Protein AF-A0A7X3ZCS1-F1 (afdb_monomer_lite)

Secondary structure (DSSP, 8-state):
-HHHHHHHHHHHHHH---SS---HHHHHHHHHHHHH--EE-HHHHHHHHHHTTS---SS---HHHHHHHHHHHHHH--HHHHHHHHGGG-S--HHHHT--HHHHHHHHHT-EE-

Radius of gyration: 13.76 Å; chains: 1; bounding box: 40×26×32 Å

pLDDT: mean 93.93, std 5.92, range [66.38, 98.19]

Structure (mmCIF, N/CA/C/O backbone):
data_AF-A0A7X3ZCS1-F1
#
_entry.id   AF-A0A7X3ZCS1-F1
#
loop_
_atom_site.group_PDB
_atom_site.id
_atom_site.type_symbol
_atom_site.label_atom_id
_atom_site.label_alt_id
_atom_site.label_comp_id
_atom_site.label_asym_id
_atom_site.label_entity_id
_atom_site.label_seq_id
_atom_site.pdbx_PDB_ins_code
_atom_site.Cartn_x
_atom_site.Cartn_y
_atom_site.Cartn_z
_atom_site.occupancy
_atom_site.B_iso_or_equiv
_atom_site.auth_seq_id
_atom_site.auth_comp_id
_atom_site.auth_asym_id
_atom_site.auth_atom_id
_atom_site.pdbx_PDB_model_num
ATOM 1 N N . SER A 1 1 ? 6.711 2.858 16.156 1.00 92.44 1 SER A N 1
ATOM 2 C CA . SER A 1 1 ? 7.053 1.418 16.086 1.00 92.44 1 SER A CA 1
ATOM 3 C C . SER A 1 1 ? 7.171 0.982 14.624 1.00 92.44 1 SER A C 1
ATOM 5 O O . SER A 1 1 ? 6.837 1.784 13.758 1.00 92.44 1 SER A O 1
ATOM 7 N N . LEU A 1 2 ? 7.633 -0.241 14.322 1.00 93.75 2 LEU A N 1
ATOM 8 C CA . LEU A 1 2 ? 7.634 -0.759 12.940 1.00 93.75 2 LEU A CA 1
ATOM 9 C C . LEU A 1 2 ? 6.218 -0.801 12.320 1.00 93.75 2 LEU A C 1
ATOM 11 O O . LEU A 1 2 ? 6.071 -0.275 11.217 1.00 93.75 2 LEU A O 1
ATOM 15 N N . PRO A 1 3 ? 5.170 -1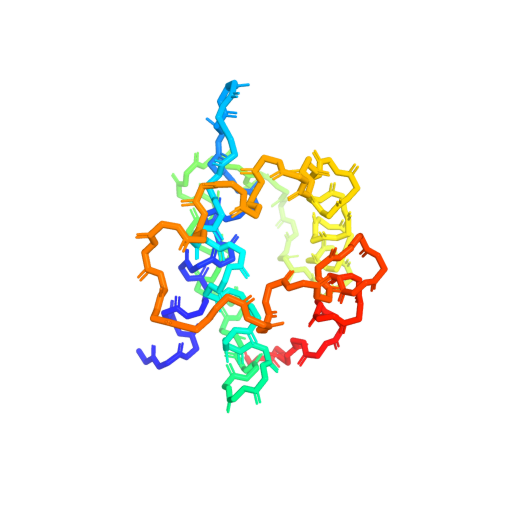.278 13.025 1.00 97.06 3 PRO A N 1
ATOM 16 C CA . PRO A 1 3 ? 3.793 -1.201 12.526 1.00 97.06 3 PRO A CA 1
ATOM 17 C C . PRO A 1 3 ? 3.299 0.215 12.197 1.00 97.06 3 PRO A C 1
ATOM 19 O O . PRO A 1 3 ? 2.559 0.399 11.233 1.00 97.06 3 PRO A O 1
ATOM 22 N N . ASP A 1 4 ? 3.746 1.233 12.943 1.00 97.31 4 ASP A N 1
ATOM 23 C CA . ASP A 1 4 ? 3.400 2.639 12.658 1.00 97.31 4 ASP A CA 1
ATOM 24 C C . ASP A 1 4 ? 4.099 3.172 11.408 1.00 97.31 4 ASP A C 1
ATOM 26 O O . ASP A 1 4 ? 3.535 3.972 10.657 1.00 97.31 4 ASP A O 1
ATOM 30 N N . LEU A 1 5 ? 5.349 2.751 11.192 1.00 97.38 5 LEU A N 1
ATOM 31 C CA . LEU A 1 5 ? 6.093 3.094 9.985 1.00 97.38 5 LEU A CA 1
ATOM 32 C C . LEU A 1 5 ? 5.456 2.429 8.768 1.00 97.38 5 LEU A C 1
ATOM 34 O O . LEU A 1 5 ? 5.298 3.093 7.742 1.00 97.38 5 LEU A O 1
ATOM 38 N N . PHE A 1 6 ? 5.031 1.169 8.896 1.00 97.94 6 PHE A N 1
ATOM 39 C CA . PHE A 1 6 ? 4.343 0.479 7.814 1.00 97.94 6 PHE A CA 1
ATOM 40 C C . PHE A 1 6 ? 2.988 1.125 7.498 1.00 97.94 6 PHE A C 1
ATOM 42 O O . PHE A 1 6 ? 2.708 1.405 6.334 1.00 97.94 6 PHE A O 1
ATOM 49 N N . ALA A 1 7 ? 2.207 1.501 8.516 1.00 97.62 7 ALA A N 1
ATOM 50 C CA . ALA A 1 7 ? 0.982 2.287 8.339 1.00 97.62 7 ALA A CA 1
ATOM 51 C C . ALA A 1 7 ? 1.247 3.592 7.568 1.00 97.62 7 ALA A C 1
ATOM 53 O O . ALA A 1 7 ? 0.500 3.954 6.662 1.00 97.62 7 ALA A O 1
ATOM 54 N N . GLY A 1 8 ? 2.361 4.274 7.853 1.00 96.88 8 GLY A N 1
ATOM 55 C CA . GLY A 1 8 ? 2.787 5.441 7.081 1.00 96.88 8 GLY A CA 1
ATOM 56 C C . GLY A 1 8 ? 3.068 5.142 5.603 1.00 96.88 8 GLY A C 1
ATOM 57 O O . GLY A 1 8 ? 2.743 5.965 4.751 1.00 96.88 8 GLY A O 1
ATOM 58 N N . LYS A 1 9 ? 3.642 3.975 5.281 1.00 96.94 9 LYS A N 1
ATOM 59 C CA . LYS A 1 9 ? 3.866 3.542 3.891 1.00 96.94 9 LYS A CA 1
ATOM 60 C C . LYS A 1 9 ? 2.559 3.211 3.177 1.00 96.94 9 LYS A C 1
ATOM 62 O O . LYS A 1 9 ? 2.372 3.655 2.048 1.00 96.94 9 LYS A O 1
ATOM 67 N N . LEU A 1 10 ? 1.640 2.508 3.842 1.00 97.12 10 LEU A N 1
ATOM 68 C CA . LEU A 1 10 ? 0.323 2.215 3.272 1.00 97.12 10 LEU A CA 1
ATOM 69 C C . LEU A 1 10 ? -0.474 3.494 3.011 1.00 97.12 10 LEU A C 1
ATOM 71 O O . LEU A 1 10 ? -1.038 3.636 1.934 1.00 97.12 10 LEU A O 1
ATOM 75 N N . HIS A 1 11 ? -0.449 4.464 3.931 1.00 97.00 11 HIS A N 1
ATOM 76 C CA . HIS A 1 11 ? -1.080 5.772 3.712 1.00 97.00 11 HIS A CA 1
ATOM 77 C C . HIS A 1 11 ? -0.547 6.463 2.453 1.00 97.00 11 HIS A C 1
ATOM 79 O O . HIS A 1 11 ? -1.323 6.976 1.655 1.00 97.00 11 HIS A O 1
ATOM 85 N N . VAL A 1 12 ? 0.768 6.430 2.219 1.00 95.25 12 VAL A N 1
ATOM 86 C CA . VAL A 1 12 ? 1.354 7.002 0.998 1.00 95.25 12 VAL A CA 1
ATOM 87 C C . VAL A 1 12 ? 0.822 6.313 -0.260 1.00 95.25 12 VAL A C 1
ATOM 89 O O . VAL A 1 12 ? 0.432 7.010 -1.193 1.00 95.25 12 VAL A O 1
ATOM 92 N N . ILE A 1 13 ? 0.768 4.981 -0.277 1.00 95.12 13 ILE A N 1
ATOM 93 C CA . ILE A 1 13 ? 0.273 4.210 -1.429 1.00 95.12 13 ILE A CA 1
ATOM 94 C C . ILE A 1 13 ? -1.214 4.474 -1.686 1.00 95.12 13 ILE A C 1
ATOM 96 O O . ILE A 1 13 ? -1.615 4.634 -2.835 1.00 95.12 13 ILE A O 1
ATOM 100 N N . LEU A 1 14 ? -2.023 4.526 -0.627 1.00 95.25 14 LEU A N 1
ATOM 101 C CA . LEU A 1 14 ? -3.479 4.620 -0.728 1.00 95.25 14 LEU A CA 1
ATOM 102 C C . LEU A 1 14 ? -3.983 6.048 -0.957 1.00 95.25 14 LEU A C 1
ATOM 104 O O . LEU A 1 14 ? -5.003 6.243 -1.612 1.00 95.25 14 LEU A O 1
ATOM 108 N N . CYS A 1 15 ? -3.301 7.047 -0.397 1.00 92.25 15 CYS A N 1
ATOM 109 C CA . CYS A 1 15 ? -3.868 8.387 -0.248 1.00 92.25 15 CYS A CA 1
ATOM 110 C C . CYS A 1 15 ? -3.092 9.473 -1.000 1.00 92.25 15 CYS A C 1
ATOM 112 O O . CYS A 1 15 ? -3.642 10.538 -1.288 1.00 92.25 15 CYS A O 1
ATOM 114 N N . ARG A 1 16 ? -1.821 9.254 -1.372 1.00 82.88 16 ARG A N 1
ATOM 115 C CA . ARG A 1 16 ? -1.090 10.269 -2.144 1.00 82.88 16 ARG A CA 1
ATOM 116 C C . ARG A 1 16 ? -1.399 10.165 -3.632 1.00 82.88 16 ARG A C 1
ATOM 118 O O . ARG A 1 16 ? -0.986 9.237 -4.318 1.00 82.88 16 ARG A O 1
ATOM 125 N N . ARG A 1 17 ? -2.050 11.206 -4.154 1.00 71.44 17 ARG A N 1
ATOM 126 C CA . ARG A 1 17 ? -2.309 11.378 -5.589 1.00 71.44 17 ARG A CA 1
ATOM 127 C C . ARG A 1 17 ? -1.034 11.779 -6.316 1.00 71.44 17 ARG A C 1
ATOM 129 O O . ARG A 1 17 ? -0.685 12.958 -6.394 1.00 71.44 17 ARG A O 1
ATOM 136 N N . TRP A 1 18 ? -0.346 10.806 -6.889 1.00 67.31 18 TRP A N 1
ATOM 137 C CA . TRP A 1 18 ? 0.722 11.089 -7.832 1.00 67.31 18 TRP A CA 1
ATOM 138 C C . TRP A 1 18 ? 0.115 11.287 -9.224 1.00 67.31 18 TRP A C 1
ATOM 140 O O . TRP A 1 18 ? -0.080 10.331 -9.957 1.00 67.31 18 TRP A O 1
ATOM 150 N N . GLN A 1 19 ? -0.232 12.537 -9.559 1.00 66.38 19 GLN A N 1
ATOM 151 C CA . GLN A 1 19 ? -0.982 12.909 -10.774 1.00 66.38 19 GLN A CA 1
ATOM 152 C C . GLN A 1 19 ? -0.570 12.116 -12.027 1.00 66.38 19 GLN A C 1
ATOM 154 O O . GLN A 1 19 ? -1.376 11.403 -12.608 1.00 66.38 19 GLN A O 1
ATOM 159 N N . THR A 1 20 ? 0.694 12.246 -12.435 1.00 68.81 20 THR A N 1
ATOM 160 C CA . THR A 1 20 ? 1.234 11.634 -13.661 1.00 68.81 20 THR A CA 1
ATOM 161 C C . THR A 1 20 ? 2.417 10.708 -13.400 1.00 68.81 20 THR A C 1
ATOM 163 O O . THR A 1 20 ? 2.885 10.023 -14.312 1.00 68.81 20 THR A O 1
ATOM 166 N N . ARG A 1 21 ? 2.928 10.691 -12.164 1.00 80.06 21 ARG A N 1
ATOM 167 C CA . ARG A 1 21 ? 4.150 9.978 -11.787 1.00 80.06 21 ARG A CA 1
ATOM 168 C C . ARG A 1 21 ? 3.800 8.736 -10.985 1.00 80.06 21 ARG A C 1
ATOM 170 O O . ARG A 1 21 ? 3.012 8.815 -10.065 1.00 80.06 21 ARG A O 1
ATOM 177 N N . VAL A 1 22 ? 4.463 7.622 -11.252 1.00 85.62 22 VAL A N 1
ATOM 178 C CA . VAL A 1 22 ? 4.455 6.479 -10.333 1.00 85.62 22 VAL A CA 1
ATOM 179 C C . VAL A 1 22 ? 5.708 6.551 -9.466 1.00 85.62 22 VAL A C 1
ATOM 181 O O . VAL A 1 22 ? 6.782 6.896 -9.957 1.00 85.62 22 VAL A O 1
ATOM 184 N N . LYS A 1 23 ? 5.569 6.296 -8.162 1.00 89.88 23 LYS A N 1
ATOM 185 C CA . LYS A 1 23 ? 6.689 6.246 -7.213 1.00 89.88 23 LYS A CA 1
ATOM 186 C C . LYS A 1 23 ? 7.027 4.798 -6.905 1.00 89.88 23 LYS A C 1
ATOM 188 O O . LYS A 1 23 ? 6.470 4.206 -5.986 1.00 89.88 23 LYS A O 1
ATOM 193 N N . GLY A 1 24 ? 7.951 4.230 -7.669 1.00 92.94 24 GLY A N 1
ATOM 194 C CA . GLY A 1 24 ? 8.382 2.844 -7.512 1.00 92.94 24 GLY A CA 1
ATOM 195 C C . GLY A 1 24 ? 8.935 2.547 -6.121 1.00 92.94 24 GLY A C 1
ATOM 196 O O . GLY A 1 24 ? 8.710 1.468 -5.585 1.00 92.94 24 GLY A O 1
ATOM 197 N N . ARG A 1 25 ? 9.588 3.525 -5.480 1.00 93.44 25 ARG A N 1
ATOM 198 C CA . ARG A 1 25 ? 10.113 3.363 -4.114 1.00 93.44 25 ARG A CA 1
ATOM 199 C C . ARG A 1 25 ? 9.042 3.016 -3.077 1.00 93.44 25 ARG A C 1
ATOM 201 O O . ARG A 1 25 ? 9.318 2.212 -2.194 1.00 93.44 25 ARG A O 1
ATOM 208 N N . ASP A 1 26 ? 7.843 3.583 -3.188 1.00 94.50 26 ASP A N 1
ATOM 209 C CA . ASP A 1 26 ? 6.769 3.305 -2.227 1.00 94.50 26 ASP A CA 1
ATOM 210 C C . ASP A 1 26 ? 6.308 1.839 -2.344 1.00 94.50 26 ASP A C 1
ATOM 212 O O . ASP A 1 26 ? 6.133 1.152 -1.339 1.00 94.50 26 ASP A O 1
ATOM 216 N N . TRP A 1 27 ? 6.230 1.323 -3.574 1.00 96.12 27 TRP A N 1
ATOM 217 C CA . TRP A 1 27 ? 5.933 -0.083 -3.863 1.00 96.12 27 TRP A CA 1
ATOM 218 C C . TRP A 1 27 ? 7.065 -1.031 -3.454 1.00 96.12 27 TRP A C 1
ATOM 220 O O . TRP A 1 27 ? 6.808 -2.128 -2.963 1.00 96.12 27 TRP A O 1
ATOM 230 N N . TYR A 1 28 ? 8.320 -0.598 -3.580 1.00 96.06 28 TYR A N 1
ATOM 231 C CA . TYR A 1 28 ? 9.466 -1.352 -3.073 1.00 96.06 28 TYR A CA 1
ATOM 232 C C . TYR A 1 28 ? 9.421 -1.484 -1.548 1.00 96.06 28 TYR A C 1
ATOM 234 O O . TYR A 1 28 ? 9.619 -2.575 -1.011 1.00 96.06 28 TYR A O 1
ATOM 242 N N . ASP A 1 29 ? 9.112 -0.389 -0.848 1.00 95.50 29 ASP A N 1
ATOM 243 C CA . ASP A 1 29 ? 8.953 -0.405 0.603 1.00 95.50 29 ASP A CA 1
ATOM 244 C C . ASP A 1 29 ? 7.804 -1.341 1.015 1.00 95.50 29 ASP A C 1
ATOM 246 O O . ASP A 1 29 ? 7.979 -2.127 1.945 1.00 95.50 29 ASP A O 1
ATOM 250 N N . LEU A 1 30 ? 6.670 -1.338 0.301 1.00 97.31 30 LEU A N 1
ATOM 251 C CA . LEU A 1 30 ? 5.571 -2.287 0.535 1.00 97.31 30 LEU A CA 1
ATOM 252 C C . LEU A 1 30 ? 6.043 -3.745 0.474 1.00 97.31 30 LEU A C 1
ATOM 254 O O . LEU A 1 30 ? 5.779 -4.506 1.404 1.00 97.31 30 LEU A O 1
ATOM 258 N N . VAL A 1 31 ? 6.766 -4.128 -0.584 1.00 97.06 31 VAL A N 1
ATOM 259 C CA . VAL A 1 31 ? 7.312 -5.489 -0.737 1.00 97.06 31 VAL A CA 1
ATOM 260 C C . VAL A 1 31 ? 8.249 -5.830 0.419 1.00 97.06 31 VAL A C 1
ATOM 262 O O . VAL A 1 31 ? 8.196 -6.933 0.968 1.00 97.06 31 VAL A O 1
ATOM 265 N N . TRP A 1 32 ? 9.102 -4.882 0.814 1.00 95.88 32 TRP A N 1
ATOM 266 C CA . TRP A 1 32 ? 10.043 -5.080 1.909 1.00 95.88 32 TRP A CA 1
ATOM 267 C C . TRP A 1 32 ? 9.332 -5.313 3.246 1.00 95.88 32 TRP A C 1
ATOM 269 O O . TRP A 1 32 ? 9.676 -6.271 3.943 1.00 95.88 32 TRP A O 1
ATOM 279 N N . TYR A 1 33 ? 8.335 -4.485 3.581 1.00 97.56 33 TYR A N 1
ATOM 280 C CA . TYR A 1 33 ? 7.557 -4.617 4.816 1.00 97.56 33 TYR A CA 1
ATOM 281 C C . TYR A 1 33 ? 6.732 -5.904 4.813 1.00 97.56 33 TYR A C 1
ATOM 283 O O . TYR A 1 33 ? 6.883 -6.712 5.723 1.00 97.56 33 TYR A O 1
ATOM 291 N N . ALA A 1 34 ? 5.950 -6.166 3.765 1.00 97.12 34 ALA A N 1
ATOM 292 C CA . ALA A 1 34 ? 5.116 -7.364 3.671 1.00 97.12 34 ALA A CA 1
ATOM 293 C C . ALA A 1 34 ? 5.919 -8.678 3.747 1.00 97.12 34 ALA A C 1
ATOM 295 O O . ALA A 1 34 ? 5.402 -9.697 4.193 1.00 97.12 34 ALA A O 1
ATOM 296 N N . GLY A 1 35 ? 7.187 -8.677 3.320 1.00 95.88 35 GLY A N 1
ATOM 297 C CA . GLY A 1 35 ? 8.057 -9.8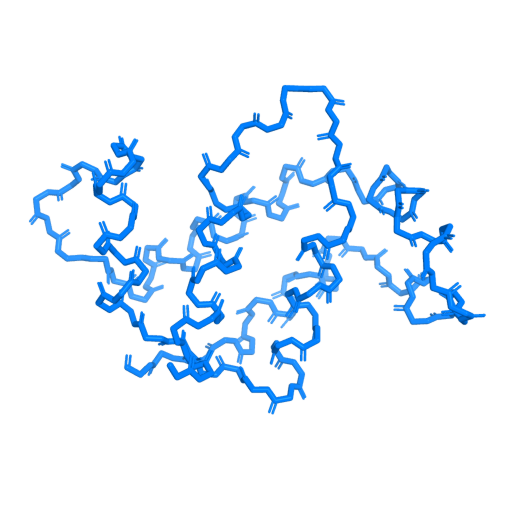53 3.396 1.00 95.88 35 GLY A CA 1
ATOM 298 C C . GLY A 1 35 ? 8.829 -10.029 4.709 1.00 95.88 35 GLY A C 1
ATOM 299 O O . GLY A 1 35 ? 9.425 -11.086 4.900 1.00 95.88 35 GLY A O 1
ATOM 300 N N . ARG A 1 36 ? 8.896 -9.014 5.582 1.00 96.25 36 ARG A N 1
ATOM 301 C CA . ARG A 1 36 ? 9.771 -9.024 6.780 1.00 96.25 36 ARG A CA 1
ATOM 302 C C . ARG A 1 36 ? 9.070 -8.608 8.064 1.00 96.25 36 ARG A C 1
ATOM 304 O O . ARG A 1 36 ? 9.317 -9.185 9.116 1.00 96.25 36 ARG A O 1
ATOM 311 N N . HIS A 1 37 ? 8.227 -7.590 7.975 1.00 96.62 37 HIS A N 1
ATOM 312 C CA . HIS A 1 37 ? 7.497 -6.986 9.082 1.00 96.62 37 HIS A CA 1
ATOM 313 C C . HIS A 1 37 ? 6.065 -6.675 8.617 1.00 96.62 37 HIS A C 1
ATOM 315 O O . HIS A 1 37 ? 5.723 -5.503 8.450 1.00 96.62 37 HIS A O 1
ATOM 321 N N . PRO A 1 38 ? 5.240 -7.710 8.360 1.00 96.44 38 PRO A N 1
ATOM 322 C CA . PRO A 1 38 ? 3.932 -7.552 7.716 1.00 96.44 38 PRO A CA 1
ATOM 323 C C . PRO A 1 38 ? 2.883 -6.868 8.599 1.00 96.44 38 PRO A C 1
ATOM 325 O O . PRO A 1 38 ? 1.801 -6.537 8.120 1.00 96.44 38 PRO A O 1
ATOM 328 N N . GLN A 1 39 ? 3.190 -6.669 9.878 1.00 97.75 39 GLN A N 1
ATOM 329 C CA . GLN A 1 39 ? 2.283 -6.127 10.877 1.00 97.75 39 GLN A CA 1
ATOM 330 C C . GLN A 1 39 ? 2.064 -4.631 10.665 1.00 97.75 39 GLN A C 1
ATOM 332 O O . GLN A 1 39 ? 3.016 -3.847 10.682 1.00 97.75 39 GLN A O 1
ATOM 337 N N . VAL A 1 40 ? 0.806 -4.225 10.530 1.00 97.62 40 VAL A N 1
ATOM 338 C CA . VAL A 1 40 ? 0.391 -2.828 10.439 1.00 97.62 40 VAL A CA 1
ATOM 339 C C . VAL A 1 40 ? -0.567 -2.475 11.565 1.00 97.62 40 VAL A C 1
ATOM 341 O O . VAL A 1 40 ? -1.523 -3.198 11.835 1.00 97.62 40 VAL A O 1
ATOM 344 N N . ARG A 1 41 ? -0.332 -1.326 12.207 1.00 97.75 41 ARG A N 1
ATOM 345 C CA . ARG A 1 41 ? -1.238 -0.809 13.234 1.00 97.75 41 ARG A CA 1
ATOM 346 C C . ARG A 1 41 ? -2.429 -0.130 12.565 1.00 97.75 41 ARG A C 1
ATOM 348 O O . ARG A 1 41 ? -2.279 0.980 12.048 1.00 97.75 41 ARG A O 1
ATOM 355 N N . MET A 1 42 ? -3.594 -0.782 12.580 1.00 97.06 42 MET A N 1
ATOM 356 C CA . MET A 1 42 ? -4.777 -0.301 11.844 1.00 97.06 42 MET A CA 1
ATOM 357 C C . MET A 1 42 ? -5.245 1.068 12.333 1.00 97.06 42 MET A C 1
ATOM 359 O O . MET A 1 42 ? -5.498 1.954 11.521 1.00 97.06 42 MET A O 1
ATOM 363 N N . SER A 1 43 ? -5.296 1.267 13.651 1.00 96.75 43 SER A N 1
ATOM 364 C CA . SER A 1 43 ? -5.736 2.535 14.245 1.00 96.75 43 SER A CA 1
ATOM 365 C C . SER A 1 43 ? -4.876 3.719 13.798 1.00 96.75 43 SER A C 1
ATOM 367 O O . SER A 1 43 ? -5.400 4.787 13.497 1.00 96.75 43 SER A O 1
ATOM 369 N N . HIS A 1 44 ? -3.562 3.515 13.676 1.00 97.75 44 HIS A N 1
ATOM 370 C CA . HIS A 1 44 ? -2.624 4.550 13.236 1.00 97.75 44 HIS A CA 1
ATOM 371 C C . HIS A 1 44 ? -2.723 4.843 11.736 1.00 97.75 44 HIS A C 1
ATOM 373 O O . HIS A 1 44 ? -2.533 5.981 11.308 1.00 97.75 44 HIS A O 1
ATOM 379 N N . LEU A 1 45 ? -3.014 3.825 10.919 1.00 97.94 45 LEU A N 1
ATOM 380 C CA . LEU A 1 45 ? -3.304 4.021 9.498 1.00 97.94 45 LEU A CA 1
ATOM 381 C C . LEU A 1 45 ? -4.596 4.825 9.320 1.00 97.94 45 LEU A C 1
ATOM 383 O O . LEU A 1 45 ? -4.590 5.837 8.620 1.00 97.94 45 LEU A O 1
ATOM 387 N N . GLU A 1 46 ? -5.675 4.398 9.979 1.00 98.00 46 GLU A N 1
ATOM 388 C CA . GLU A 1 46 ? -6.976 5.061 9.913 1.00 98.00 46 GLU A CA 1
ATOM 389 C C . GLU A 1 46 ? -6.880 6.525 10.352 1.00 98.00 46 GLU A C 1
ATOM 391 O O . GLU A 1 46 ? -7.348 7.408 9.634 1.00 98.00 46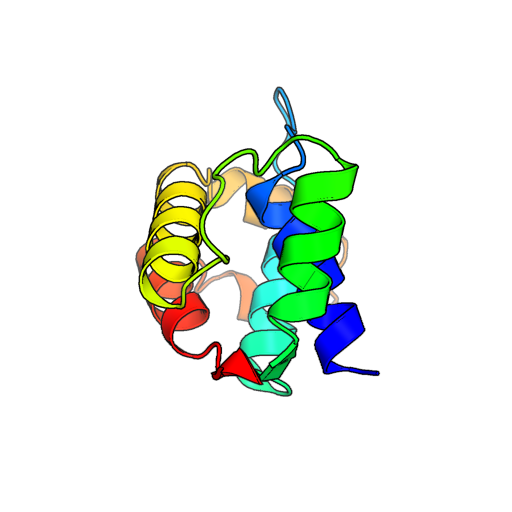 GLU A O 1
ATOM 396 N N . GLU A 1 47 ? -6.223 6.799 11.484 1.00 97.38 47 GLU A N 1
ATOM 397 C CA . GLU A 1 47 ? -6.023 8.159 11.985 1.00 97.38 47 GLU A CA 1
ATOM 398 C C . GLU A 1 47 ? -5.384 9.060 10.918 1.00 97.38 47 GLU A C 1
ATOM 400 O O . GLU A 1 47 ? -5.882 10.154 10.647 1.00 97.38 47 GLU A O 1
ATOM 405 N N . ARG A 1 48 ? -4.332 8.585 10.240 1.00 96.50 48 ARG A N 1
ATOM 406 C CA . ARG A 1 48 ? -3.666 9.344 9.170 1.00 96.50 48 ARG A CA 1
ATOM 407 C C . ARG A 1 48 ? -4.567 9.584 7.967 1.00 96.50 48 ARG A C 1
ATOM 409 O O . ARG A 1 48 ? -4.563 10.688 7.427 1.00 96.50 48 ARG A O 1
ATOM 416 N N . MET A 1 49 ? -5.325 8.573 7.542 1.00 97.25 49 MET A N 1
ATOM 417 C CA . MET A 1 49 ? -6.250 8.705 6.412 1.00 97.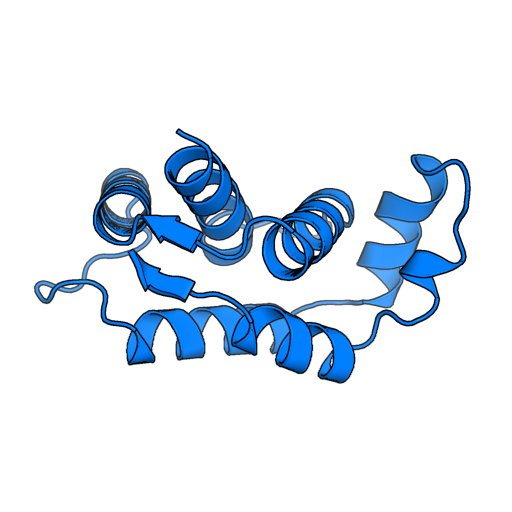25 49 MET A CA 1
ATOM 418 C C . MET A 1 49 ? -7.373 9.703 6.719 1.00 97.25 49 MET A C 1
ATOM 420 O O . MET A 1 49 ? -7.762 10.485 5.851 1.00 97.25 49 MET A O 1
ATOM 424 N N . ARG A 1 50 ? -7.870 9.719 7.961 1.00 96.50 50 ARG A N 1
ATOM 425 C CA . ARG A 1 50 ? -8.855 10.705 8.426 1.00 96.50 50 ARG A CA 1
ATOM 426 C C . ARG A 1 50 ? -8.261 12.109 8.479 1.00 96.50 50 ARG A C 1
ATOM 428 O O . ARG A 1 50 ? -8.868 13.038 7.956 1.00 96.50 50 ARG A O 1
ATOM 435 N N . GLN A 1 51 ? -7.061 12.261 9.041 1.00 95.69 51 GLN A N 1
ATOM 436 C CA . GLN A 1 51 ? -6.358 13.548 9.130 1.00 95.69 51 GLN A CA 1
ATOM 437 C C . GLN A 1 51 ? -6.070 14.162 7.753 1.00 95.69 51 GLN A C 1
ATOM 439 O O . GLN A 1 51 ? -6.174 15.376 7.595 1.00 95.69 51 GLN A O 1
ATOM 444 N N . SER A 1 52 ? -5.734 13.347 6.747 1.00 95.12 52 SER A N 1
ATOM 445 C CA . SER A 1 52 ? -5.549 13.823 5.371 1.00 95.12 52 SER A CA 1
ATOM 446 C C . SER A 1 52 ? -6.863 14.009 4.602 1.00 95.12 52 SER A C 1
ATOM 448 O O . SER A 1 52 ? -6.863 14.583 3.514 1.00 95.12 52 SER A O 1
ATOM 450 N N . GLY A 1 53 ? -7.993 13.576 5.170 1.00 94.69 53 GLY A N 1
ATOM 451 C CA . GLY A 1 53 ? -9.323 13.693 4.574 1.00 94.69 53 GLY A CA 1
ATOM 452 C C . GLY A 1 53 ? -9.636 12.647 3.499 1.00 94.69 53 GLY A C 1
ATOM 453 O O . GLY A 1 53 ? -10.630 12.816 2.784 1.00 94.69 53 GLY A O 1
ATOM 454 N N . ASP A 1 54 ? -8.817 11.594 3.399 1.00 94.31 54 ASP A N 1
ATOM 455 C CA . ASP A 1 54 ? -8.922 10.494 2.428 1.00 94.31 54 ASP A CA 1
ATOM 456 C C . ASP A 1 54 ? -9.781 9.320 2.933 1.00 94.31 54 ASP A C 1
ATOM 458 O O . ASP A 1 54 ? -10.155 8.450 2.149 1.00 94.31 54 ASP A O 1
ATOM 462 N N . TYR A 1 55 ? -10.138 9.304 4.222 1.00 95.06 55 TYR A N 1
ATOM 463 C CA . TYR A 1 55 ? -11.128 8.385 4.791 1.00 95.06 55 TYR A CA 1
ATOM 464 C C . TYR A 1 55 ? -12.161 9.162 5.609 1.00 95.06 55 TYR A C 1
ATOM 466 O O . TYR A 1 55 ? -11.829 9.764 6.631 1.00 95.06 55 TYR A O 1
ATOM 474 N N . ARG A 1 56 ? -13.410 9.194 5.130 1.00 93.88 56 ARG A N 1
ATOM 475 C CA . ARG A 1 56 ? -14.502 10.006 5.705 1.00 93.88 56 ARG A CA 1
ATOM 476 C C . ARG A 1 56 ? -15.665 9.177 6.242 1.00 93.88 56 ARG A C 1
ATOM 478 O O . ARG A 1 56 ? -16.612 9.753 6.763 1.00 93.88 56 ARG A O 1
ATOM 485 N N . ASP A 1 57 ? -15.583 7.856 6.128 1.00 91.81 57 ASP A N 1
ATOM 486 C CA . ASP A 1 57 ? -16.629 6.953 6.594 1.00 91.81 57 ASP A CA 1
ATOM 487 C C . ASP A 1 57 ? -16.754 7.058 8.120 1.00 91.81 57 ASP A C 1
ATOM 489 O O . ASP A 1 57 ? -15.753 7.153 8.836 1.00 91.81 57 ASP A O 1
ATOM 493 N N . GLU A 1 58 ? -17.978 7.038 8.640 1.00 90.94 58 GLU A N 1
ATOM 494 C CA . GLU A 1 58 ? -18.220 7.090 10.090 1.00 90.94 58 GLU A CA 1
ATOM 495 C C . GLU A 1 58 ? -17.790 5.792 10.788 1.00 90.94 58 GLU A C 1
ATOM 497 O O . GLU A 1 58 ? -17.456 5.787 11.971 1.00 90.94 58 GLU A O 1
ATOM 502 N N . THR A 1 59 ? -17.745 4.686 10.043 1.00 94.50 59 THR A N 1
ATOM 503 C CA . THR A 1 59 ? -17.320 3.381 10.549 1.00 94.50 59 THR A CA 1
ATOM 504 C C . THR A 1 59 ? -15.794 3.238 10.566 1.00 94.50 59 THR A C 1
ATOM 506 O O . THR A 1 59 ? -15.130 3.718 9.637 1.00 94.50 59 THR A O 1
ATOM 509 N N . PRO A 1 60 ? -15.223 2.519 11.555 1.00 96.31 60 PRO A N 1
ATOM 510 C CA . PRO A 1 60 ? -13.795 2.213 11.592 1.00 96.31 60 PRO A CA 1
ATOM 511 C C . PRO A 1 60 ? -13.295 1.530 10.318 1.00 96.31 60 PRO A C 1
ATOM 513 O O . PRO A 1 60 ? -14.045 0.815 9.645 1.00 96.31 60 PRO A O 1
ATOM 516 N N . LEU A 1 61 ? -12.017 1.718 9.999 1.00 96.88 61 LEU A N 1
ATOM 517 C CA . LEU A 1 61 ? -11.385 1.057 8.865 1.00 96.88 61 LEU A CA 1
ATOM 518 C C . LEU A 1 61 ? -11.276 -0.445 9.151 1.00 96.88 61 LEU A C 1
ATOM 520 O O . LEU A 1 61 ? -10.523 -0.894 10.015 1.00 96.88 61 LEU A O 1
ATOM 524 N N . THR A 1 62 ? -12.043 -1.243 8.414 1.00 96.56 62 THR A N 1
ATOM 525 C CA . THR A 1 62 ? -12.040 -2.699 8.573 1.00 96.56 62 THR A CA 1
ATOM 526 C C . THR A 1 62 ? -10.935 -3.349 7.744 1.00 96.56 62 THR A C 1
ATOM 528 O O . THR A 1 62 ? -10.468 -2.796 6.747 1.00 96.56 62 THR A O 1
ATOM 531 N N . ARG A 1 63 ? -10.561 -4.587 8.100 1.00 95.81 63 ARG A N 1
ATOM 532 C CA . ARG A 1 63 ? -9.668 -5.413 7.270 1.00 95.81 63 ARG A CA 1
ATOM 533 C C . ARG A 1 63 ? -10.180 -5.535 5.836 1.00 95.81 63 ARG A C 1
ATOM 535 O O . ARG A 1 63 ? -9.400 -5.365 4.909 1.00 95.81 63 ARG A O 1
ATOM 542 N N . GLY A 1 64 ? -11.470 -5.830 5.662 1.00 96.00 64 GLY A N 1
ATOM 543 C CA . GLY A 1 64 ? -12.080 -5.967 4.337 1.00 96.00 64 GLY A CA 1
ATOM 544 C C . GLY A 1 64 ? -11.907 -4.694 3.516 1.00 96.00 64 GLY A C 1
ATOM 545 O O . GLY A 1 64 ? -11.377 -4.743 2.409 1.00 96.00 64 GLY A O 1
ATOM 546 N N . ARG A 1 65 ? -12.219 -3.541 4.120 1.00 96.25 65 ARG A N 1
ATOM 547 C CA . ARG A 1 65 ? -12.088 -2.245 3.458 1.00 96.25 65 ARG A CA 1
ATOM 548 C C . ARG A 1 65 ? -10.642 -1.904 3.102 1.00 96.25 65 ARG A C 1
ATOM 550 O O . ARG A 1 65 ? -10.382 -1.438 1.998 1.00 96.25 65 ARG A O 1
ATOM 557 N N . LEU A 1 66 ? -9.690 -2.175 3.996 1.00 96.81 66 LEU A N 1
ATOM 558 C CA . LEU A 1 66 ? -8.267 -1.995 3.703 1.00 96.81 66 LEU A CA 1
ATOM 559 C C . LEU A 1 66 ? -7.825 -2.863 2.515 1.00 96.81 66 LEU A C 1
ATOM 561 O O . LEU A 1 66 ? -7.155 -2.370 1.610 1.00 96.81 66 LEU A O 1
ATOM 565 N N . MET A 1 67 ? -8.220 -4.139 2.492 1.00 97.19 67 MET A N 1
ATOM 566 C CA . MET A 1 67 ? -7.870 -5.048 1.399 1.00 97.19 67 MET A CA 1
ATOM 567 C C . MET A 1 67 ? -8.485 -4.610 0.065 1.00 97.19 67 MET A C 1
ATOM 569 O O . MET A 1 67 ? -7.815 -4.697 -0.961 1.00 97.19 67 MET A O 1
ATOM 573 N N . GLU A 1 68 ? -9.719 -4.104 0.056 1.00 96.56 68 GLU A N 1
ATOM 574 C CA . GLU A 1 68 ? -10.330 -3.514 -1.143 1.00 96.56 68 GLU A CA 1
ATOM 575 C C . GLU A 1 68 ? -9.510 -2.333 -1.673 1.00 96.56 68 GLU A C 1
ATOM 577 O O . GLU A 1 68 ? -9.160 -2.307 -2.852 1.00 96.56 68 GLU A O 1
ATOM 582 N N . LEU A 1 69 ? -9.162 -1.380 -0.801 1.00 96.38 69 LEU A N 1
ATOM 583 C CA . LEU A 1 69 ? -8.392 -0.189 -1.169 1.00 96.38 69 LEU A CA 1
ATOM 584 C C . LEU A 1 69 ? -7.004 -0.550 -1.715 1.00 96.38 69 LEU A C 1
ATOM 586 O O . LEU A 1 69 ? -6.556 0.022 -2.708 1.00 96.38 69 LEU A O 1
ATOM 590 N N . LEU A 1 70 ? -6.332 -1.526 -1.102 1.00 97.44 70 LEU A N 1
ATOM 591 C CA . LEU A 1 70 ? -5.029 -2.007 -1.561 1.00 97.44 70 LEU A CA 1
ATOM 592 C C . LEU A 1 70 ? -5.119 -2.680 -2.932 1.00 97.44 70 LEU A C 1
ATOM 594 O O . LEU A 1 70 ? -4.296 -2.395 -3.798 1.00 97.44 70 LEU A O 1
ATOM 598 N N . ASN A 1 71 ? -6.126 -3.526 -3.162 1.00 97.25 71 ASN A N 1
ATOM 599 C CA . ASN A 1 71 ? -6.324 -4.145 -4.474 1.00 97.25 71 ASN A CA 1
ATOM 600 C C . ASN A 1 71 ? -6.640 -3.097 -5.549 1.00 97.25 71 ASN A C 1
ATOM 602 O O . ASN A 1 71 ? -6.069 -3.153 -6.634 1.00 97.25 71 ASN A O 1
ATOM 606 N N . GLN A 1 72 ? -7.455 -2.087 -5.232 1.00 96.12 72 GLN A N 1
ATOM 607 C CA . GLN A 1 72 ? -7.710 -0.967 -6.142 1.00 96.12 72 GLN A CA 1
ATOM 608 C C . GLN A 1 72 ? -6.430 -0.192 -6.477 1.00 96.12 72 GLN A C 1
ATOM 610 O O . GLN A 1 72 ? -6.215 0.159 -7.638 1.00 96.12 72 GLN A O 1
ATOM 615 N N . ALA A 1 73 ? -5.556 0.047 -5.494 1.00 95.31 73 ALA A N 1
ATOM 616 C CA . ALA A 1 73 ? -4.261 0.680 -5.732 1.00 95.31 73 ALA A CA 1
ATOM 617 C C . ALA A 1 73 ? -3.369 -0.172 -6.654 1.00 95.31 73 ALA A C 1
ATOM 619 O O . ALA A 1 73 ? -2.716 0.366 -7.549 1.00 95.31 73 ALA A O 1
ATOM 620 N N . VAL A 1 74 ? -3.371 -1.500 -6.485 1.00 96.44 74 VAL A N 1
ATOM 621 C CA . VAL A 1 74 ? -2.649 -2.434 -7.367 1.00 96.44 74 VAL A CA 1
ATOM 622 C C . VAL A 1 74 ? -3.224 -2.427 -8.786 1.00 96.44 74 VAL A C 1
ATOM 624 O O . VAL A 1 74 ? -2.469 -2.393 -9.757 1.00 96.44 74 VAL A O 1
ATOM 627 N N . ASP A 1 75 ? -4.547 -2.402 -8.935 1.00 95.19 75 ASP A N 1
ATOM 628 C CA . ASP A 1 75 ? -5.213 -2.365 -10.241 1.00 95.19 75 ASP A CA 1
ATOM 629 C C . ASP A 1 75 ? -4.963 -1.054 -11.003 1.00 95.19 75 ASP A C 1
ATOM 631 O O . ASP A 1 75 ? -5.030 -1.020 -12.234 1.00 95.19 75 ASP A O 1
ATOM 635 N N . GLN A 1 76 ? -4.643 0.028 -10.297 1.00 92.50 76 GLN A N 1
ATOM 636 C CA . GLN A 1 76 ? -4.294 1.319 -10.895 1.00 92.50 76 GLN A CA 1
ATOM 637 C C . GLN A 1 76 ? -2.790 1.474 -11.152 1.00 92.50 76 GLN A C 1
ATOM 639 O O . GLN A 1 76 ? -2.377 2.405 -11.844 1.00 92.50 76 GLN A O 1
ATOM 644 N N . LEU A 1 77 ? -1.960 0.563 -10.639 1.00 93.44 77 LEU A N 1
ATOM 645 C CA . LEU A 1 77 ? -0.514 0.634 -10.787 1.00 93.44 77 LEU A CA 1
ATOM 646 C C . LEU A 1 77 ? -0.085 0.425 -12.246 1.00 93.44 77 LEU A C 1
ATOM 648 O O . LEU A 1 77 ? -0.361 -0.612 -12.864 1.00 93.44 77 LEU A O 1
ATOM 652 N N . ASP A 1 78 ? 0.662 1.391 -12.774 1.00 94.19 78 ASP A N 1
ATOM 653 C CA . ASP A 1 78 ? 1.527 1.194 -13.936 1.00 94.19 78 ASP A CA 1
ATOM 654 C C . ASP A 1 78 ? 2.855 0.601 -13.443 1.00 94.19 78 ASP A C 1
ATOM 656 O O . ASP A 1 78 ? 3.731 1.303 -12.927 1.00 94.19 78 ASP A O 1
ATOM 660 N N . VAL A 1 79 ? 2.952 -0.727 -13.538 1.00 95.12 79 VAL A N 1
ATOM 661 C CA . VAL A 1 79 ? 4.088 -1.498 -13.022 1.00 95.12 79 VAL A CA 1
ATOM 662 C C . VAL A 1 79 ? 5.376 -1.130 -13.754 1.00 95.12 79 VAL A C 1
ATOM 664 O O . VAL A 1 79 ? 6.393 -0.952 -13.093 1.00 95.12 79 VAL A O 1
ATOM 667 N N . GLY A 1 80 ? 5.333 -0.933 -15.076 1.00 95.06 80 GLY A N 1
ATOM 668 C CA . GLY A 1 80 ? 6.519 -0.568 -15.857 1.00 95.06 80 GLY A CA 1
ATOM 669 C C . GLY A 1 80 ? 7.114 0.757 -15.383 1.00 95.06 80 GLY A C 1
ATOM 670 O O . GLY A 1 80 ? 8.299 0.836 -15.067 1.00 95.06 80 GLY A O 1
ATOM 671 N N . ARG A 1 81 ? 6.268 1.778 -15.183 1.00 94.25 81 ARG A N 1
ATOM 672 C CA . ARG A 1 81 ? 6.721 3.058 -14.607 1.00 94.25 81 ARG A CA 1
ATOM 673 C C . ARG A 1 81 ? 7.234 2.927 -13.175 1.00 94.25 81 ARG A C 1
ATOM 675 O O . ARG A 1 81 ? 8.140 3.663 -12.787 1.00 94.25 81 ARG A O 1
ATOM 682 N N . ALA A 1 82 ? 6.659 2.028 -12.375 1.00 94.62 82 ALA A N 1
ATOM 683 C CA . ALA A 1 82 ? 7.150 1.757 -11.027 1.00 94.62 82 ALA A CA 1
ATOM 684 C C . ALA A 1 82 ? 8.559 1.144 -11.060 1.00 94.62 82 ALA A C 1
ATOM 686 O O . ALA A 1 82 ? 9.433 1.592 -10.317 1.00 94.62 82 ALA A O 1
ATOM 687 N N . GLN A 1 83 ? 8.787 0.164 -11.940 1.00 95.12 83 GLN A N 1
ATOM 688 C CA . GLN A 1 83 ? 10.092 -0.462 -12.147 1.00 95.12 83 GLN A CA 1
ATOM 689 C C . GLN A 1 83 ? 11.124 0.580 -12.606 1.00 95.12 83 GLN A C 1
ATOM 691 O O . GLN A 1 83 ? 12.170 0.718 -11.973 1.00 95.12 83 GLN A O 1
ATOM 696 N N . ASP A 1 84 ? 10.792 1.392 -13.614 1.00 93.56 84 ASP A N 1
ATOM 697 C CA . ASP A 1 84 ? 11.674 2.441 -14.145 1.00 93.56 84 ASP A CA 1
ATOM 698 C C . ASP A 1 84 ? 12.068 3.500 -13.101 1.00 93.56 84 ASP A C 1
ATOM 700 O O . ASP A 1 84 ? 13.194 4.016 -13.124 1.00 93.56 84 ASP A O 1
ATOM 704 N N . ASP A 1 85 ? 11.148 3.847 -12.190 1.00 93.50 85 ASP A N 1
ATOM 705 C CA . ASP A 1 85 ? 11.407 4.792 -11.099 1.00 93.50 85 ASP A CA 1
ATOM 706 C C . ASP A 1 85 ? 12.332 4.173 -10.042 1.00 93.50 85 ASP A C 1
ATOM 708 O O . ASP A 1 85 ? 13.254 4.849 -9.596 1.00 93.50 85 ASP A O 1
ATOM 712 N N . VAL A 1 86 ? 12.147 2.904 -9.654 1.00 93.44 86 VAL A N 1
ATOM 713 C CA . VAL A 1 86 ? 12.914 2.293 -8.550 1.00 93.44 86 VAL A CA 1
ATOM 714 C C . VAL A 1 86 ? 14.266 1.710 -8.981 1.00 93.44 86 VAL A C 1
ATOM 716 O O . VAL A 1 86 ? 15.223 1.766 -8.206 1.00 93.44 86 VAL A O 1
ATOM 719 N N . VAL A 1 87 ? 14.385 1.193 -10.209 1.00 92.00 87 VAL A N 1
ATOM 720 C CA . VAL A 1 87 ? 15.567 0.440 -10.676 1.00 92.00 87 VAL A CA 1
ATOM 721 C C . VAL A 1 87 ? 16.863 1.250 -10.571 1.00 92.00 87 VAL A C 1
ATOM 723 O O . VAL A 1 87 ? 17.926 0.712 -10.281 1.00 92.00 87 VAL A O 1
ATOM 726 N N . ARG A 1 88 ? 16.763 2.577 -10.714 1.00 88.69 88 ARG A N 1
ATOM 727 C CA . ARG A 1 88 ? 17.890 3.521 -10.648 1.00 88.69 88 ARG A CA 1
ATOM 728 C C . ARG A 1 88 ? 18.466 3.692 -9.242 1.00 88.69 88 ARG A C 1
ATOM 730 O O . ARG A 1 88 ? 19.544 4.258 -9.092 1.00 88.69 88 ARG A O 1
ATOM 737 N N . PHE A 1 89 ? 17.734 3.259 -8.218 1.00 88.19 89 PHE A N 1
ATOM 738 C CA . PHE A 1 89 ? 18.089 3.452 -6.813 1.00 88.19 89 PHE A CA 1
ATOM 739 C C . PHE A 1 89 ? 18.508 2.158 -6.111 1.00 88.19 89 PHE A C 1
ATOM 741 O O . PHE A 1 89 ? 18.939 2.213 -4.959 1.00 88.19 89 PHE A O 1
ATOM 748 N N . VAL A 1 90 ? 18.391 1.003 -6.772 1.00 87.75 90 VAL A N 1
ATOM 749 C CA . VAL A 1 90 ? 18.784 -0.289 -6.203 1.00 87.75 90 VAL A CA 1
ATOM 750 C C . VAL A 1 90 ? 20.105 -0.772 -6.787 1.00 87.75 90 VAL A C 1
ATOM 752 O O . VAL A 1 90 ? 20.431 -0.522 -7.943 1.00 87.75 90 VAL A O 1
ATOM 755 N N . ARG A 1 91 ? 20.881 -1.491 -5.973 1.00 89.25 91 ARG A N 1
ATOM 756 C CA . ARG A 1 91 ? 22.152 -2.084 -6.413 1.00 89.25 91 ARG A CA 1
ATOM 757 C C . ARG A 1 91 ? 21.948 -3.325 -7.284 1.00 89.25 91 ARG A C 1
ATOM 759 O O . ARG A 1 91 ? 22.763 -3.594 -8.157 1.00 89.25 91 ARG A O 1
ATOM 766 N N . ASP A 1 92 ? 20.896 -4.085 -7.002 1.00 89.88 92 ASP A N 1
ATOM 767 C CA . ASP A 1 92 ? 20.534 -5.304 -7.716 1.00 89.88 92 ASP A CA 1
ATOM 768 C C . ASP A 1 92 ? 19.079 -5.185 -8.185 1.00 89.88 92 ASP A C 1
ATOM 770 O O . ASP A 1 92 ? 18.189 -5.107 -7.333 1.00 89.88 92 ASP A O 1
ATOM 774 N N . PRO A 1 93 ? 18.825 -5.130 -9.504 1.00 88.50 93 PRO A N 1
ATOM 775 C CA . PRO A 1 93 ? 17.485 -4.954 -10.042 1.00 88.50 93 PRO A CA 1
ATOM 776 C C . PRO A 1 93 ? 16.663 -6.249 -10.064 1.00 88.50 93 PRO A C 1
ATOM 778 O O . PRO A 1 93 ? 15.443 -6.173 -10.146 1.00 88.50 93 PRO A O 1
ATOM 781 N N . ARG A 1 94 ? 17.283 -7.428 -9.909 1.00 89.94 94 ARG A N 1
ATOM 782 C CA . ARG A 1 94 ? 16.601 -8.732 -10.039 1.00 89.94 94 ARG A CA 1
ATOM 783 C C . ARG A 1 94 ? 15.333 -8.886 -9.183 1.00 89.94 94 ARG A C 1
ATOM 785 O O . ARG A 1 94 ? 14.360 -9.454 -9.672 1.00 89.94 94 ARG A O 1
ATOM 792 N N . PRO A 1 95 ? 15.265 -8.380 -7.931 1.00 87.56 95 PRO A N 1
ATOM 793 C CA . PRO A 1 95 ? 14.038 -8.446 -7.130 1.00 87.56 95 PRO A CA 1
ATOM 794 C C . PRO A 1 95 ? 12.859 -7.632 -7.689 1.00 87.56 95 PRO A C 1
ATOM 796 O O . PRO A 1 95 ? 11.737 -7.791 -7.213 1.00 87.56 95 PRO A O 1
ATOM 799 N N . ILE A 1 96 ? 13.105 -6.734 -8.645 1.00 94.31 96 ILE A N 1
ATOM 800 C CA . ILE A 1 96 ? 12.095 -5.893 -9.297 1.00 94.31 96 ILE A CA 1
ATOM 801 C C . ILE A 1 96 ? 11.569 -6.556 -10.579 1.00 94.31 96 ILE A C 1
ATOM 803 O O . ILE A 1 96 ? 10.439 -6.285 -10.977 1.00 94.31 96 ILE A O 1
ATOM 807 N N . ASP A 1 97 ? 12.327 -7.472 -11.189 1.00 93.00 97 ASP A N 1
ATOM 808 C CA . ASP A 1 97 ? 11.941 -8.156 -12.435 1.00 93.00 97 ASP A CA 1
ATOM 809 C C . ASP A 1 97 ? 10.655 -8.982 -12.279 1.00 93.00 97 ASP A C 1
ATOM 811 O O . ASP A 1 97 ? 9.902 -9.167 -13.231 1.00 93.00 97 ASP A O 1
ATOM 815 N N . VAL A 1 98 ? 10.374 -9.452 -11.060 1.00 94.50 98 VAL A N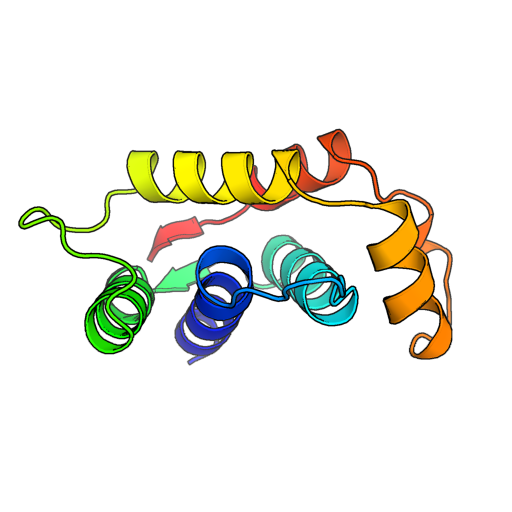 1
ATOM 816 C CA . VAL A 1 98 ? 9.161 -10.221 -10.738 1.00 94.50 98 VAL A CA 1
ATOM 817 C C . VAL A 1 98 ? 7.920 -9.347 -10.550 1.00 94.50 98 VAL A C 1
ATOM 819 O O . VAL A 1 98 ? 6.829 -9.874 -10.325 1.00 94.50 98 VAL A O 1
ATOM 822 N N . TRP A 1 99 ? 8.061 -8.018 -10.589 1.00 97.19 99 TRP A N 1
ATOM 823 C CA . TRP A 1 99 ? 6.939 -7.121 -10.351 1.00 97.19 99 TRP A CA 1
ATOM 824 C C . TRP A 1 99 ? 5.899 -7.250 -11.456 1.00 97.19 99 TRP A C 1
ATOM 826 O O . TRP A 1 99 ? 6.154 -7.061 -12.641 1.00 97.19 99 TRP A O 1
ATOM 836 N N . SER A 1 100 ? 4.683 -7.530 -11.021 1.00 97.75 100 SER A N 1
ATOM 837 C CA . SER A 1 100 ? 3.471 -7.585 -11.820 1.00 97.75 100 SER A CA 1
ATOM 838 C C . SER A 1 100 ? 2.298 -7.247 -10.905 1.00 97.75 100 SER A C 1
ATOM 840 O O . SER A 1 100 ? 2.436 -7.239 -9.678 1.00 97.75 100 SER A O 1
ATOM 842 N N . ARG A 1 101 ? 1.121 -6.969 -11.471 1.00 97.50 101 ARG A N 1
ATOM 843 C CA . ARG A 1 101 ? -0.075 -6.744 -10.645 1.00 97.50 101 ARG A CA 1
ATOM 844 C C . ARG A 1 101 ? -0.407 -7.971 -9.801 1.00 97.50 101 ARG A C 1
ATOM 846 O O . ARG A 1 101 ? -0.700 -7.815 -8.623 1.00 97.50 101 ARG A O 1
ATOM 853 N N . ASP A 1 102 ? -0.273 -9.171 -10.358 1.00 97.81 102 ASP A N 1
ATOM 854 C CA . ASP A 1 102 ? -0.513 -10.415 -9.619 1.00 97.81 102 ASP A CA 1
ATOM 855 C C . ASP A 1 102 ? 0.500 -10.611 -8.490 1.00 97.81 102 ASP A C 1
ATOM 857 O O . ASP A 1 102 ? 0.114 -10.931 -7.369 1.00 97.81 102 ASP A O 1
ATOM 861 N N . PHE A 1 103 ? 1.775 -10.293 -8.726 1.00 98.06 103 PHE A N 1
ATOM 862 C CA . PHE A 1 103 ? 2.771 -10.260 -7.657 1.00 98.06 103 PHE A CA 1
ATOM 863 C C . PHE A 1 103 ? 2.361 -9.300 -6.531 1.00 98.06 103 PHE A C 1
ATOM 865 O O . PHE A 1 103 ? 2.422 -9.661 -5.358 1.00 98.06 103 PHE A O 1
ATOM 872 N N . PHE A 1 104 ? 1.898 -8.090 -6.857 1.00 98.19 104 PHE A N 1
ATOM 873 C CA . PHE A 1 104 ? 1.467 -7.143 -5.830 1.00 98.19 104 PHE A CA 1
ATOM 874 C C . PHE A 1 104 ? 0.174 -7.559 -5.119 1.00 98.19 104 PHE A C 1
ATOM 876 O O . PHE A 1 104 ? 0.046 -7.286 -3.926 1.00 98.19 104 PHE A O 1
ATOM 883 N N . ARG A 1 105 ? -0.743 -8.264 -5.793 1.00 97.88 105 ARG A N 1
ATOM 884 C CA . ARG A 1 105 ? -1.920 -8.880 -5.154 1.00 97.88 105 ARG A CA 1
ATOM 885 C C . ARG A 1 105 ? -1.505 -9.900 -4.095 1.00 97.88 105 ARG A C 1
ATOM 887 O O . ARG A 1 105 ? -2.025 -9.867 -2.984 1.00 97.88 105 ARG A O 1
ATOM 894 N N . GLU A 1 106 ? -0.518 -10.738 -4.393 1.00 97.94 106 GLU A N 1
ATOM 895 C CA . GLU A 1 106 ? 0.056 -11.675 -3.417 1.00 97.94 106 GLU A CA 1
ATOM 896 C C . GLU A 1 106 ? 0.766 -10.946 -2.266 1.00 97.94 106 GLU A C 1
ATOM 898 O O . GLU A 1 1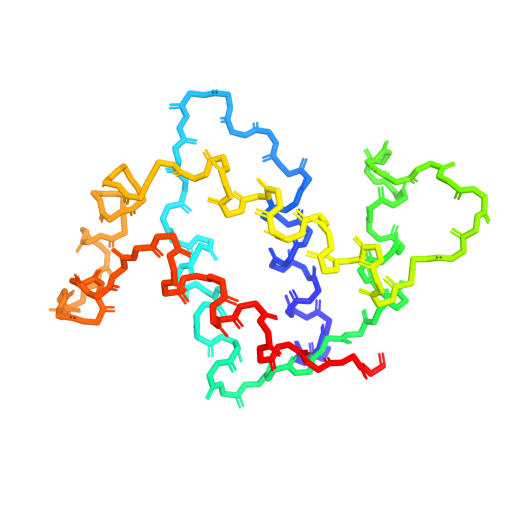06 ? 0.648 -11.324 -1.100 1.00 97.94 106 GLU A O 1
ATOM 903 N N . VAL A 1 107 ? 1.481 -9.856 -2.563 1.00 98.06 107 VAL A N 1
ATOM 904 C CA . VAL A 1 107 ? 2.166 -9.041 -1.546 1.00 98.06 107 VAL A CA 1
ATOM 905 C C . VAL A 1 107 ? 1.177 -8.428 -0.556 1.00 98.06 107 VAL A C 1
ATOM 907 O O . VAL A 1 107 ? 1.404 -8.521 0.650 1.00 98.06 107 VAL A O 1
ATOM 910 N N . VAL A 1 108 ? 0.078 -7.822 -1.022 1.00 97.56 108 VAL A N 1
ATOM 911 C CA . VAL A 1 108 ? -0.891 -7.177 -0.117 1.00 97.56 108 VAL A CA 1
ATOM 912 C C . VAL A 1 108 ? -1.618 -8.189 0.770 1.00 97.56 108 VAL A C 1
ATOM 914 O O . VAL A 1 108 ? -1.972 -7.855 1.897 1.00 97.56 108 VAL A O 1
ATOM 917 N N . GLN A 1 109 ? -1.786 -9.439 0.322 1.00 96.94 109 GLN A N 1
ATOM 918 C CA . GLN A 1 109 ? -2.384 -10.507 1.135 1.00 96.94 109 GLN A CA 1
ATOM 919 C C . GLN A 1 109 ? -1.540 -10.897 2.352 1.00 96.94 109 GLN A C 1
ATOM 921 O O . GLN A 1 109 ? -2.088 -11.401 3.331 1.00 96.94 109 GLN A O 1
ATOM 926 N N . ARG A 1 110 ? -0.228 -10.639 2.319 1.00 96.88 110 ARG A N 1
ATOM 927 C CA . ARG A 1 110 ? 0.682 -10.930 3.436 1.00 96.88 110 ARG A CA 1
ATOM 928 C C . ARG A 1 110 ? 0.578 -9.930 4.582 1.00 96.88 110 ARG A C 1
ATOM 930 O O . ARG A 1 110 ? 1.191 -10.158 5.614 1.00 96.88 110 ARG A O 1
ATOM 937 N N . ILE A 1 111 ? -0.143 -8.822 4.411 1.00 97.44 111 ILE A N 1
ATOM 938 C CA . ILE A 1 111 ? -0.271 -7.793 5.445 1.00 97.44 111 ILE A CA 1
ATOM 939 C C . ILE A 1 111 ? -1.101 -8.330 6.615 1.00 97.44 111 ILE A C 1
ATOM 941 O O . ILE A 1 111 ? -2.234 -8.793 6.453 1.00 97.44 111 ILE A O 1
ATOM 945 N N . GLU A 1 112 ? -0.538 -8.208 7.811 1.00 96.50 112 GLU A N 1
ATOM 946 C CA . GLU A 1 112 ? -1.145 -8.618 9.071 1.00 96.50 112 GLU A CA 1
ATOM 947 C C . GLU A 1 112 ? -1.596 -7.383 9.843 1.00 96.50 112 GLU A C 1
ATOM 949 O O . GLU A 1 112 ? -0.860 -6.409 9.971 1.00 96.50 112 GLU A O 1
ATOM 954 N N . ILE A 1 113 ? -2.814 -7.409 10.373 1.00 92.94 113 ILE A N 1
ATOM 955 C CA . ILE A 1 113 ? -3.361 -6.277 11.119 1.00 92.94 113 ILE A CA 1
ATOM 956 C C . ILE A 1 113 ? -3.130 -6.507 12.609 1.00 92.94 113 ILE A C 1
ATOM 958 O O . ILE A 1 113 ? -3.525 -7.547 13.136 1.00 92.94 113 ILE A O 1
ATOM 962 N N . SER A 1 114 ? -2.515 -5.519 13.260 1.00 83.75 114 SER A N 1
ATOM 963 C CA . SER A 1 114 ? -2.351 -5.419 14.715 1.00 83.75 114 SER A CA 1
ATOM 964 C C . SER A 1 114 ? -3.218 -4.318 15.305 1.00 83.75 114 SER A C 1
ATOM 966 O O . SER A 1 114 ? -3.299 -3.246 14.647 1.00 83.75 114 SER A O 1
#

Sequence (114 aa):
SLPDLFAGKLHVILCRRWQTRVKGRDWYDLVWYAGRHPQVRMSHLEERMRQSGDYRDETPLTRGRLMELLNQAVDQLDVGRAQDDVVRFVRDPRPIDVWSRDFFREVVQRIEIS

Foldseek 3Di:
DLQLVVLVLLCCLQPDCPPPADALVSVVVLLVCLVPPLEHAQVSSQVSCVVSVNDDDPDGCDPVNSLVSQLVSLVPDPLVRSLVNCVVPDPDSVVSVPDDSVVSNVSNVSHDYD